Protein AF-A0A3M2LAG0-F1 (afdb_monomer_lite)

Foldseek 3Di:
DVVVVVVVVVVVVVVVVVVVVVVVVPPPPPPDDDDDDPDPPDPPVPPPPPPPVPVDDCVLPVVLVVQLVVLVVCVVVVVDDPVRSVVSNVVSVVVSPDDPPDPDPPPCVPPDDDDDD

Radius of gyration: 26.34 Å; chains: 1; bounding box: 87×48×48 Å

Organism: NCBI:txid2483361

Secondary structure (DSSP, 8-state):
-HHHHHHHHHHHHHHHHHHHHHHHHTS-----------PPS-----------GGGS-HHHHHHHHHHHHHHHHHHHTTSS-HHHHHHHHHHHHHHHSPPPPPPPPPTTTT-------

Structure (mmCIF, N/CA/C/O backbone):
data_AF-A0A3M2LAG0-F1
#
_entry.id   AF-A0A3M2LAG0-F1
#
loop_
_atom_site.group_PDB
_atom_site.id
_atom_site.type_symbol
_atom_site.label_atom_id
_atom_site.label_alt_id
_atom_site.label_comp_id
_atom_site.label_asym_id
_atom_site.label_entity_id
_atom_site.label_seq_id
_atom_site.pdbx_PDB_ins_code
_atom_site.Cartn_x
_atom_site.Cartn_y
_atom_site.Cartn_z
_atom_site.occupancy
_atom_site.B_iso_or_equiv
_atom_site.auth_seq_id
_atom_site.auth_comp_id
_atom_site.auth_asym_id
_atom_site.auth_atom_id
_atom_site.pdbx_PDB_model_num
ATOM 1 N N . MET A 1 1 ? -23.541 -17.381 -18.922 1.00 61.19 1 MET A N 1
ATOM 2 C CA . MET A 1 1 ? -22.104 -17.031 -18.934 1.00 61.19 1 MET A CA 1
ATOM 3 C C . MET A 1 1 ? -21.891 -15.524 -19.011 1.00 61.19 1 MET A C 1
ATOM 5 O O . MET A 1 1 ? -21.407 -14.968 -18.040 1.00 61.19 1 MET A O 1
ATOM 9 N N . SER A 1 2 ? -22.292 -14.823 -20.079 1.00 64.50 2 SER A N 1
ATOM 10 C CA . SER A 1 2 ? -22.088 -13.358 -20.162 1.00 64.50 2 SER A CA 1
ATOM 11 C C . SER A 1 2 ? -22.950 -12.547 -19.180 1.00 64.50 2 SER A C 1
ATOM 13 O O . SER A 1 2 ? -22.500 -11.534 -18.658 1.00 64.50 2 SER A O 1
ATOM 15 N N . LEU A 1 3 ? -24.169 -13.013 -18.886 1.00 73.75 3 LEU A N 1
ATOM 16 C CA . LEU A 1 3 ? -25.083 -12.377 -17.925 1.00 73.75 3 LEU A CA 1
ATOM 17 C C . LEU A 1 3 ? -24.572 -12.484 -16.477 1.00 73.75 3 LEU A C 1
ATOM 19 O O . LEU A 1 3 ? -24.681 -11.529 -15.716 1.00 73.75 3 LEU A O 1
ATOM 23 N N . ASP A 1 4 ? -23.930 -13.6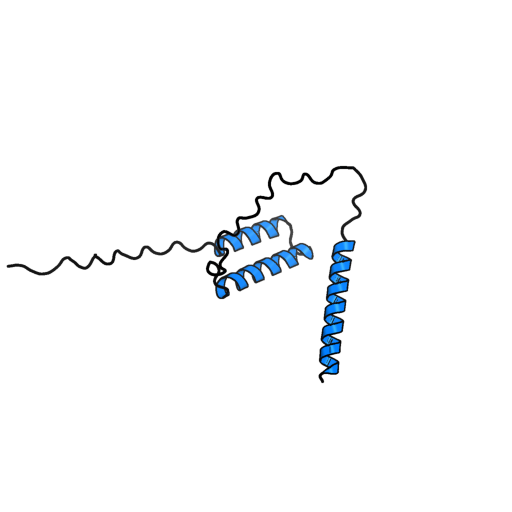03 -16.135 1.00 75.75 4 ASP A N 1
ATOM 24 C CA . ASP A 1 4 ? -23.331 -13.842 -14.817 1.00 75.75 4 ASP A CA 1
ATOM 25 C C . ASP A 1 4 ? -22.127 -12.922 -14.566 1.00 75.75 4 ASP A C 1
ATOM 27 O O . ASP A 1 4 ? -21.955 -12.392 -13.470 1.00 75.75 4 ASP A O 1
ATOM 31 N N . ILE A 1 5 ? -21.327 -12.673 -15.609 1.00 81.50 5 ILE A N 1
ATOM 32 C CA . ILE A 1 5 ? -20.179 -11.758 -15.558 1.00 81.50 5 ILE A CA 1
ATOM 33 C C . ILE A 1 5 ? -20.651 -10.310 -15.387 1.00 81.50 5 ILE A C 1
ATOM 35 O O . ILE A 1 5 ? -20.119 -9.588 -14.547 1.00 81.50 5 ILE A O 1
ATOM 39 N N . LEU A 1 6 ? -21.677 -9.883 -16.131 1.00 88.31 6 LEU A N 1
ATOM 40 C CA . LEU A 1 6 ? -22.241 -8.536 -15.986 1.00 88.31 6 LEU A CA 1
ATOM 41 C C . LEU A 1 6 ? -22.856 -8.320 -14.598 1.00 88.31 6 LEU A C 1
ATOM 43 O O . LEU A 1 6 ? -22.701 -7.245 -14.019 1.00 88.31 6 LEU A O 1
ATOM 47 N N . LEU A 1 7 ? -23.495 -9.349 -14.038 1.00 86.44 7 LEU A N 1
ATOM 48 C CA . LEU A 1 7 ? -24.066 -9.306 -12.694 1.00 86.44 7 LEU A CA 1
ATOM 49 C C . LEU A 1 7 ? -22.969 -9.222 -11.620 1.00 86.44 7 LEU A C 1
ATOM 51 O O . LEU A 1 7 ? -23.078 -8.413 -10.700 1.00 86.44 7 LEU A O 1
ATOM 55 N N . LEU A 1 8 ? -21.873 -9.969 -11.779 1.00 84.94 8 LEU A N 1
ATOM 56 C CA . LEU A 1 8 ? -20.688 -9.860 -10.922 1.00 84.94 8 LEU A CA 1
ATOM 57 C C . LEU A 1 8 ? -20.067 -8.458 -10.964 1.00 84.94 8 LEU A C 1
ATOM 59 O O . LEU A 1 8 ? -19.775 -7.889 -9.912 1.00 84.94 8 LEU A O 1
ATOM 63 N N . ILE A 1 9 ? -19.911 -7.875 -12.156 1.00 90.00 9 ILE A N 1
ATOM 64 C CA . ILE A 1 9 ? -19.359 -6.522 -12.323 1.00 90.00 9 ILE A CA 1
ATOM 65 C C . ILE A 1 9 ? -20.272 -5.482 -11.661 1.00 90.00 9 ILE A C 1
ATOM 67 O O . ILE A 1 9 ? -19.784 -4.612 -10.937 1.00 90.00 9 ILE A O 1
ATOM 71 N N . ALA A 1 10 ? -21.589 -5.587 -11.853 1.00 90.19 10 ALA A N 1
ATOM 72 C CA . ALA A 1 10 ? -22.556 -4.676 -11.246 1.00 90.19 10 ALA A CA 1
ATOM 73 C C . ALA A 1 10 ? -22.535 -4.755 -9.712 1.00 90.19 10 ALA A C 1
ATOM 75 O O . ALA A 1 10 ? -22.494 -3.721 -9.045 1.00 90.19 10 ALA A O 1
ATOM 76 N N . LEU A 1 11 ? -22.490 -5.963 -9.141 1.00 89.44 11 LEU A N 1
ATOM 77 C CA . LEU A 1 11 ? -22.397 -6.152 -7.690 1.00 89.44 11 LEU A CA 1
ATOM 78 C C . LEU A 1 11 ? -21.103 -5.571 -7.116 1.00 89.44 11 LEU A C 1
ATOM 80 O O . LEU A 1 11 ? -21.131 -4.926 -6.067 1.00 89.44 11 LEU A O 1
ATOM 84 N N . LEU A 1 12 ? -19.982 -5.749 -7.815 1.00 91.06 12 LEU A N 1
ATOM 85 C CA . LEU A 1 12 ? -18.687 -5.230 -7.384 1.00 91.06 12 LEU A CA 1
ATOM 86 C C . LEU A 1 12 ? -18.660 -3.695 -7.442 1.00 91.06 12 LEU A C 1
ATOM 88 O O . LEU A 1 12 ? -18.218 -3.051 -6.491 1.00 91.06 12 LEU A O 1
ATOM 92 N N . ALA A 1 13 ? -19.227 -3.096 -8.493 1.00 90.50 13 ALA A N 1
ATOM 93 C CA . ALA A 1 13 ? -19.378 -1.645 -8.605 1.00 90.50 13 ALA A CA 1
ATOM 94 C C . ALA A 1 13 ? -20.272 -1.064 -7.495 1.00 90.50 13 ALA A C 1
ATOM 96 O O . ALA A 1 13 ? -19.922 -0.046 -6.889 1.00 90.50 13 ALA A O 1
ATOM 97 N N . ILE A 1 14 ? -21.391 -1.724 -7.175 1.00 89.31 14 ILE A N 1
ATOM 98 C CA . ILE A 1 14 ? -22.292 -1.314 -6.088 1.00 89.31 14 ILE A CA 1
ATOM 99 C C . ILE A 1 14 ? -21.572 -1.400 -4.738 1.00 89.31 14 ILE A C 1
ATOM 101 O O . ILE A 1 14 ? -21.598 -0.436 -3.973 1.00 89.31 14 ILE A O 1
ATOM 105 N N . ALA A 1 15 ? -20.871 -2.503 -4.462 1.00 87.31 15 ALA A N 1
ATOM 106 C CA . ALA A 1 15 ? -20.126 -2.687 -3.219 1.00 87.31 15 ALA A CA 1
ATOM 107 C C . ALA A 1 15 ? -19.041 -1.613 -3.027 1.00 87.31 15 ALA A C 1
ATOM 109 O O . ALA A 1 15 ? -18.944 -1.014 -1.954 1.00 87.31 15 ALA A O 1
ATOM 110 N N . VAL A 1 16 ? -18.274 -1.305 -4.080 1.00 89.50 16 VAL A N 1
ATOM 111 C CA . VAL A 1 16 ? -17.255 -0.242 -4.058 1.00 89.50 16 VAL A CA 1
ATOM 112 C C . VAL A 1 16 ? -17.892 1.130 -3.836 1.00 89.50 16 VAL A C 1
ATOM 114 O O . VAL A 1 16 ? -17.385 1.925 -3.044 1.00 89.50 16 VAL A O 1
ATOM 117 N N . THR A 1 17 ? -19.017 1.412 -4.494 1.00 86.38 17 THR A N 1
ATOM 118 C CA . THR A 1 17 ? -19.716 2.699 -4.364 1.00 86.38 17 THR A CA 1
ATOM 119 C C . THR A 1 17 ? -20.243 2.899 -2.944 1.00 86.38 17 THR A C 1
ATOM 121 O O . THR A 1 17 ? -19.999 3.943 -2.336 1.00 86.38 17 THR A O 1
ATOM 124 N N . LEU A 1 18 ? -20.879 1.874 -2.368 1.00 87.00 18 LEU A N 1
ATOM 125 C CA . LEU A 1 18 ? -21.361 1.901 -0.987 1.00 87.00 18 LEU A CA 1
ATOM 126 C C . LEU A 1 18 ? -20.208 2.081 0.004 1.00 87.00 18 LEU A C 1
ATOM 128 O O . LEU A 1 18 ? -20.289 2.939 0.885 1.00 87.00 18 LEU A O 1
ATOM 132 N N . TRP A 1 19 ? -19.102 1.357 -0.183 1.00 84.56 19 TRP A N 1
ATOM 133 C CA . TRP A 1 19 ? -17.924 1.493 0.672 1.00 84.56 19 TRP A CA 1
ATOM 134 C C . TRP A 1 19 ? -17.339 2.912 0.633 1.00 84.56 19 TRP A C 1
ATOM 136 O O . TRP A 1 19 ? -17.089 3.499 1.686 1.00 84.56 19 TRP A O 1
ATOM 146 N N . ARG A 1 20 ? -17.220 3.524 -0.554 1.00 78.56 20 ARG A N 1
ATOM 147 C CA . ARG A 1 20 ? -16.760 4.920 -0.686 1.00 78.56 20 ARG A CA 1
ATOM 148 C C . ARG A 1 20 ? -17.683 5.901 0.034 1.00 78.56 20 ARG A C 1
ATOM 150 O O . ARG A 1 20 ? -17.191 6.777 0.741 1.00 78.56 20 ARG A O 1
ATOM 157 N N . THR A 1 21 ? -19.002 5.748 -0.096 1.00 74.00 21 THR A N 1
ATOM 158 C CA . THR A 1 21 ? -19.956 6.629 0.604 1.00 74.00 21 THR A CA 1
ATOM 159 C C . THR A 1 21 ? -19.905 6.461 2.123 1.00 74.00 21 THR A C 1
ATOM 161 O O . THR A 1 21 ? -19.953 7.454 2.845 1.00 74.00 21 THR A O 1
ATOM 164 N N . ALA A 1 22 ? -19.716 5.236 2.619 1.00 70.00 22 ALA A N 1
ATOM 165 C CA . ALA A 1 22 ? -19.595 4.959 4.047 1.00 70.00 22 ALA A CA 1
ATOM 166 C C . ALA A 1 22 ? -18.307 5.541 4.651 1.00 70.00 22 ALA A C 1
ATOM 168 O O . ALA A 1 22 ? -18.340 6.074 5.760 1.00 70.00 22 ALA A O 1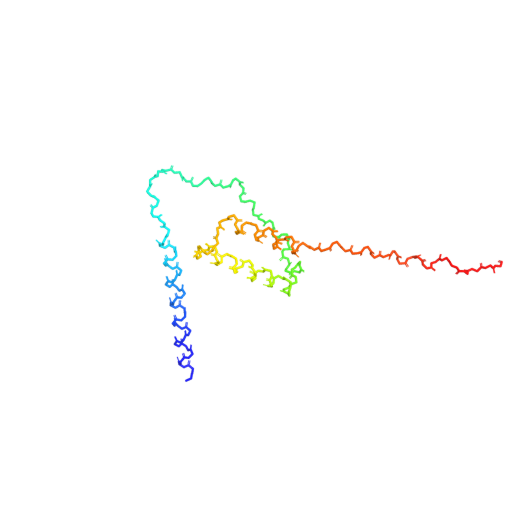
ATOM 169 N N . VAL A 1 23 ? -17.184 5.499 3.923 1.00 66.12 23 VAL A N 1
ATOM 170 C CA . VAL A 1 23 ? -15.914 6.114 4.352 1.00 66.12 23 VAL A CA 1
ATOM 171 C C . VAL A 1 23 ? -16.038 7.638 4.441 1.00 66.12 23 VAL A C 1
ATOM 173 O O . VAL A 1 23 ? -15.585 8.230 5.417 1.00 66.12 23 VAL A O 1
ATOM 176 N N . VAL A 1 24 ? -16.707 8.272 3.473 1.00 60.72 24 VAL A N 1
ATOM 177 C CA . VAL A 1 24 ? -16.955 9.726 3.490 1.00 60.72 24 VAL A CA 1
ATOM 178 C C . VAL A 1 24 ? -17.919 10.116 4.617 1.00 60.72 24 VAL A C 1
ATOM 180 O O . VAL A 1 24 ? -17.697 11.118 5.293 1.00 60.72 24 VAL A O 1
ATOM 183 N N . ALA A 1 25 ? -18.954 9.311 4.867 1.00 57.25 25 ALA A N 1
ATOM 184 C CA . ALA A 1 25 ? -19.927 9.554 5.935 1.00 57.25 25 ALA A CA 1
ATOM 185 C C . ALA A 1 25 ? -19.389 9.247 7.346 1.00 57.25 25 ALA A C 1
ATOM 187 O O . ALA A 1 25 ? -19.900 9.785 8.324 1.00 57.25 25 ALA A O 1
ATOM 188 N N . SER A 1 26 ? -18.348 8.416 7.462 1.00 52.50 26 SER A N 1
ATOM 189 C CA . SER A 1 26 ? -17.686 8.104 8.740 1.00 52.50 26 SER A CA 1
ATOM 190 C C . SER A 1 26 ? -16.711 9.195 9.197 1.00 52.50 26 SER A C 1
ATOM 192 O O . SER A 1 26 ? -16.091 9.060 10.253 1.00 52.50 26 SER A O 1
ATOM 194 N N . ALA A 1 27 ? -16.572 10.291 8.441 1.00 47.19 27 ALA A N 1
ATOM 195 C CA . ALA A 1 27 ? -15.916 11.487 8.943 1.00 47.19 27 ALA A CA 1
ATOM 196 C C . ALA A 1 27 ? -16.732 12.029 10.136 1.00 47.19 27 ALA A C 1
ATOM 198 O O . ALA A 1 27 ? -17.910 12.356 9.972 1.00 47.19 27 ALA A O 1
ATOM 199 N N . PRO A 1 28 ? -16.156 12.109 11.349 1.00 49.53 28 PRO A N 1
ATOM 200 C CA . PRO A 1 28 ? -16.905 12.513 12.531 1.00 49.53 28 PRO A CA 1
ATOM 201 C C . PRO A 1 28 ? -17.493 13.918 12.330 1.00 49.53 28 PRO A C 1
ATOM 203 O O . PRO A 1 28 ? -16.795 14.797 11.811 1.00 49.53 28 PRO A O 1
ATOM 206 N N . PRO A 1 29 ? -18.746 14.178 12.755 1.00 45.47 29 PRO A N 1
ATOM 207 C CA . PRO A 1 29 ? -19.324 15.509 12.666 1.00 45.47 29 PRO A CA 1
ATOM 208 C C . PRO A 1 29 ? -18.501 16.457 13.539 1.00 45.47 29 PRO A C 1
ATOM 210 O O . PRO A 1 29 ? -18.554 16.420 14.771 1.00 45.47 29 PRO A O 1
ATOM 213 N N . LYS A 1 30 ? -17.711 17.311 12.884 1.00 49.94 30 LYS A N 1
ATOM 214 C CA . LYS A 1 30 ? -16.888 18.335 13.522 1.00 49.94 30 LYS A CA 1
ATOM 215 C C . LYS A 1 30 ? -17.825 19.406 14.087 1.00 49.94 30 LYS A C 1
ATOM 217 O O . LYS A 1 30 ? -18.155 20.385 13.422 1.00 49.94 30 LYS A O 1
ATOM 222 N N . ARG A 1 31 ? -18.314 19.194 15.313 1.00 49.19 31 ARG A N 1
ATOM 223 C CA . ARG A 1 31 ? -19.037 20.217 16.075 1.00 49.19 31 ARG A CA 1
ATOM 224 C C . ARG A 1 31 ? -18.111 21.415 16.286 1.00 49.19 31 ARG A C 1
ATOM 226 O O . ARG A 1 31 ? -17.189 21.349 17.084 1.00 49.19 31 ARG A O 1
ATOM 233 N N . GLY A 1 32 ? -18.424 22.493 15.570 1.00 48.66 32 GLY A N 1
ATOM 234 C CA . GLY A 1 32 ? -18.271 23.879 16.004 1.00 48.66 32 GLY A CA 1
ATOM 235 C C . GLY A 1 32 ? -16.848 24.419 16.129 1.00 48.66 32 GLY A C 1
ATOM 236 O O . GLY A 1 32 ? -16.187 24.210 17.137 1.00 48.66 32 GLY A O 1
ATOM 237 N N . ARG A 1 33 ? -16.444 25.250 15.163 1.00 43.53 33 ARG A N 1
ATOM 238 C CA . ARG A 1 33 ? -16.260 26.713 15.313 1.00 43.53 33 ARG A CA 1
ATOM 239 C C . ARG A 1 33 ? -15.477 27.224 14.100 1.00 43.53 33 ARG A C 1
ATOM 241 O O . ARG A 1 33 ? -14.558 26.563 13.634 1.00 43.53 33 ARG A O 1
ATOM 248 N N . GLY A 1 34 ? -15.923 28.357 13.561 1.00 52.03 34 GLY A N 1
ATOM 249 C CA . GLY A 1 34 ? -15.496 28.913 12.281 1.00 52.03 34 GLY A CA 1
ATOM 250 C C . GLY A 1 34 ? -13.984 28.991 12.075 1.00 52.03 34 GLY A C 1
ATOM 251 O O . GLY A 1 34 ? -13.228 29.363 12.967 1.00 52.03 34 GLY A O 1
ATOM 252 N N . GLY A 1 35 ? -13.588 28.661 10.854 1.00 42.59 35 GLY A N 1
ATOM 253 C CA . GLY A 1 35 ? -12.241 28.797 10.335 1.00 42.59 35 GLY A CA 1
ATOM 254 C C . GLY A 1 35 ? -12.193 28.068 9.005 1.00 42.59 35 GLY A C 1
ATOM 255 O O . GLY A 1 35 ? -12.063 26.844 8.988 1.00 42.59 35 GLY A O 1
ATOM 256 N N . SER A 1 36 ? -12.362 28.798 7.899 1.00 50.09 36 SER A N 1
ATOM 257 C CA . SER A 1 36 ? -11.959 28.282 6.589 1.00 50.09 36 SER A CA 1
ATOM 258 C C . SER A 1 36 ? -10.543 27.715 6.713 1.00 50.09 36 SER A C 1
ATOM 260 O O . SER A 1 36 ? -9.715 28.342 7.383 1.00 50.09 36 SER A O 1
ATOM 262 N N . PRO A 1 37 ? -10.243 26.547 6.117 1.00 54.12 37 PRO A N 1
ATOM 263 C CA . PRO A 1 37 ? -8.866 26.084 6.058 1.00 54.12 37 PRO A CA 1
ATOM 264 C C . PRO A 1 37 ? -8.027 27.200 5.418 1.00 54.12 37 PRO A C 1
ATOM 266 O O . PRO A 1 37 ? -8.480 27.778 4.423 1.00 54.12 37 PRO A O 1
ATOM 269 N N . PRO A 1 38 ? -6.865 27.567 5.987 1.00 52.84 38 PRO A N 1
ATOM 270 C CA . PRO A 1 38 ? -5.982 28.522 5.340 1.00 52.84 38 PRO A CA 1
ATOM 271 C C . PRO A 1 38 ? -5.659 27.962 3.958 1.00 52.84 38 PRO A C 1
ATOM 273 O O . PRO A 1 38 ? -5.077 26.884 3.835 1.00 52.84 38 PRO A O 1
ATOM 276 N N . GLN A 1 39 ? -6.119 28.662 2.923 1.00 54.28 39 GLN A N 1
A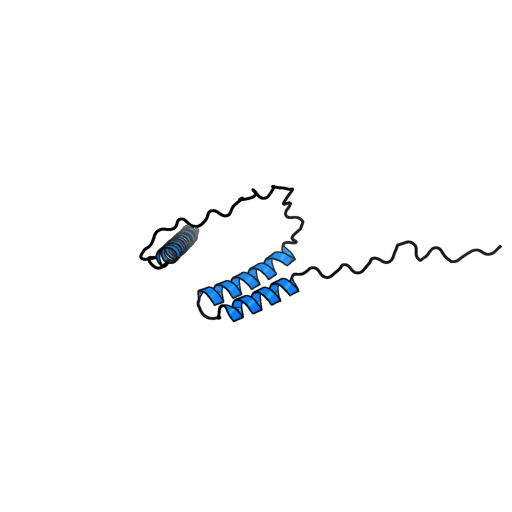TOM 277 C CA . GLN A 1 39 ? -5.726 28.387 1.553 1.00 54.28 39 GLN A CA 1
ATOM 278 C C . GLN A 1 39 ? -4.193 28.457 1.527 1.00 54.28 39 GLN A C 1
ATOM 280 O O . GLN A 1 39 ? -3.650 29.494 1.922 1.00 54.28 39 GLN A O 1
ATOM 285 N N . PRO A 1 40 ? -3.484 27.374 1.160 1.00 51.56 40 PRO A N 1
ATOM 286 C CA . PRO A 1 40 ? -2.034 27.418 1.092 1.00 51.56 40 PRO A CA 1
ATOM 287 C C . PRO A 1 40 ? -1.643 28.546 0.124 1.00 51.56 40 PRO A C 1
ATOM 289 O O . PRO A 1 40 ? -2.189 28.606 -0.985 1.00 51.56 40 PRO A O 1
ATOM 292 N N . PRO A 1 41 ? -0.784 29.492 0.542 1.00 46.53 41 PRO A N 1
ATOM 293 C CA . PRO A 1 41 ? -0.356 30.572 -0.328 1.00 46.53 41 PRO A CA 1
ATOM 294 C C . PRO A 1 41 ? 0.413 29.956 -1.493 1.00 46.53 41 PRO A C 1
ATOM 296 O O . PRO A 1 41 ? 1.437 29.313 -1.293 1.00 46.53 41 PRO A O 1
ATOM 299 N N . GLY A 1 42 ? -0.124 30.128 -2.699 1.00 47.28 42 GLY A N 1
ATOM 300 C CA . GLY A 1 42 ? 0.456 29.572 -3.911 1.00 47.28 42 GLY A CA 1
ATOM 301 C C . GLY A 1 42 ? 0.235 28.068 -4.013 1.00 47.28 42 GLY A C 1
ATOM 302 O O . GLY A 1 42 ? 1.134 27.272 -3.760 1.00 47.28 42 GLY A O 1
ATOM 303 N N . ALA A 1 43 ? -0.930 27.670 -4.525 1.00 48.28 43 ALA A N 1
ATOM 304 C CA . ALA A 1 43 ? -0.920 26.552 -5.453 1.00 48.28 43 ALA A CA 1
ATOM 305 C C . ALA A 1 43 ? -0.093 27.021 -6.657 1.00 48.28 43 ALA A C 1
ATOM 307 O O . ALA A 1 43 ? -0.633 27.558 -7.622 1.00 48.28 43 ALA A O 1
ATOM 308 N N . THR A 1 44 ? 1.233 26.912 -6.548 1.00 50.41 44 THR A N 1
ATOM 309 C CA . THR A 1 44 ? 2.101 26.822 -7.711 1.00 50.41 44 THR A CA 1
ATOM 310 C C . THR A 1 44 ? 1.471 25.711 -8.531 1.00 50.41 44 THR A C 1
ATOM 312 O O . THR A 1 44 ? 1.496 24.554 -8.111 1.00 50.41 44 THR A O 1
ATOM 315 N N . GLN A 1 45 ? 0.786 26.065 -9.623 1.00 51.88 45 GLN A N 1
ATOM 316 C CA . GLN A 1 45 ? 0.504 25.092 -10.665 1.00 51.88 45 GLN A CA 1
ATOM 317 C C . GLN A 1 45 ? 1.864 24.485 -10.952 1.00 51.88 45 GLN A C 1
ATOM 319 O O . GLN A 1 45 ? 2.762 25.214 -11.373 1.00 51.88 45 GLN A O 1
ATOM 324 N N . ALA A 1 46 ? 2.044 23.216 -10.573 1.00 55.66 46 ALA A N 1
ATOM 325 C CA . ALA A 1 46 ? 3.223 22.471 -10.949 1.00 55.66 46 ALA A CA 1
ATOM 326 C C . ALA A 1 46 ? 3.351 22.706 -12.448 1.00 55.66 46 ALA A C 1
ATOM 328 O O . ALA A 1 46 ? 2.414 22.412 -13.195 1.00 55.66 46 ALA A O 1
ATOM 329 N N . ALA A 1 47 ? 4.417 23.403 -12.835 1.00 52.09 47 ALA A N 1
ATOM 330 C CA . ALA A 1 47 ? 4.712 23.598 -14.229 1.00 52.09 47 ALA A CA 1
ATOM 331 C C . ALA A 1 47 ? 4.722 22.193 -14.824 1.00 52.09 47 ALA A C 1
ATOM 333 O O . ALA A 1 47 ? 5.335 21.281 -14.263 1.00 52.09 47 ALA A O 1
ATOM 334 N N . ASP A 1 48 ? 3.939 22.007 -15.879 1.00 53.53 48 ASP A N 1
ATOM 335 C CA . ASP A 1 48 ? 3.860 20.766 -16.642 1.00 53.53 48 ASP A CA 1
ATOM 336 C C . ASP A 1 48 ? 5.155 20.663 -17.471 1.00 53.53 48 ASP A C 1
ATOM 338 O O . ASP A 1 48 ? 5.157 20.625 -18.701 1.00 53.53 48 ASP A O 1
ATOM 342 N N . ASP A 1 49 ? 6.290 20.742 -16.771 1.00 48.12 49 ASP A N 1
ATOM 343 C CA . ASP A 1 49 ? 7.648 20.696 -17.284 1.00 48.12 49 ASP A CA 1
ATOM 344 C C . ASP A 1 49 ? 7.929 19.236 -17.612 1.00 48.12 49 ASP A C 1
ATOM 346 O O . ASP A 1 49 ? 8.622 18.538 -16.879 1.00 48.12 49 ASP A O 1
ATOM 350 N N . GLY A 1 50 ? 7.289 18.746 -18.674 1.00 47.31 50 GLY A N 1
ATOM 351 C CA . GLY A 1 50 ? 7.548 17.432 -19.241 1.00 47.31 50 GLY A CA 1
ATOM 352 C C . GLY A 1 50 ? 7.567 16.323 -18.194 1.00 47.31 50 GLY A C 1
ATOM 353 O O . GLY A 1 50 ? 8.587 15.659 -18.042 1.00 47.31 50 GLY A O 1
ATOM 354 N N . PHE A 1 51 ? 6.447 16.091 -17.495 1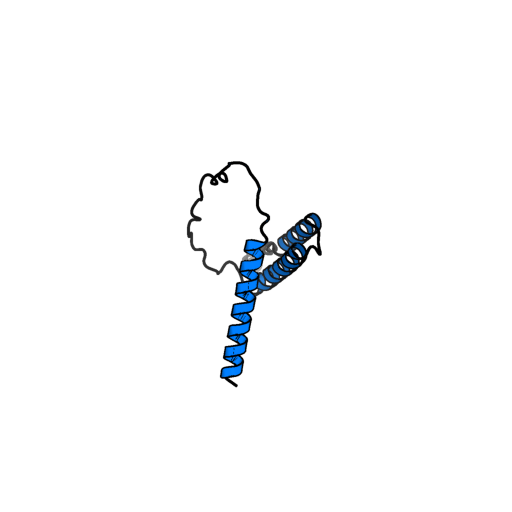.00 46.81 51 PHE A N 1
ATOM 355 C CA . PHE A 1 51 ? 6.251 14.875 -16.697 1.00 46.81 51 PHE A CA 1
ATOM 356 C C . PHE A 1 51 ? 6.109 13.671 -17.653 1.00 46.81 51 PHE A C 1
ATOM 358 O O . PHE A 1 51 ? 5.061 13.039 -17.766 1.00 46.81 51 PHE A O 1
ATOM 365 N N . THR A 1 52 ? 7.140 13.374 -18.437 1.00 51.50 52 THR A N 1
ATOM 366 C CA . THR A 1 52 ? 7.232 12.173 -19.262 1.00 51.50 52 THR A CA 1
ATOM 367 C C . THR A 1 52 ? 7.424 11.016 -18.300 1.00 51.50 52 THR A C 1
ATOM 369 O O . THR A 1 52 ? 8.341 11.030 -17.495 1.00 51.50 52 THR A O 1
ATOM 372 N N . ALA A 1 53 ?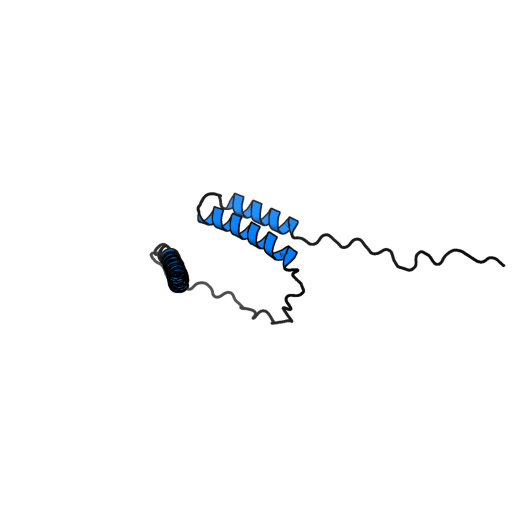 6.565 9.998 -18.328 1.00 52.50 53 ALA A N 1
ATOM 373 C CA . ALA A 1 53 ? 6.625 8.827 -17.440 1.00 52.50 53 ALA A CA 1
ATOM 374 C C . ALA A 1 53 ? 7.924 7.977 -17.559 1.00 52.50 53 ALA A C 1
ATOM 376 O O . ALA A 1 53 ? 7.971 6.854 -17.073 1.00 52.50 53 ALA A O 1
ATOM 377 N N . GLU A 1 54 ? 8.981 8.503 -18.184 1.00 52.38 54 GLU A N 1
ATOM 378 C CA . GLU A 1 54 ? 10.273 7.862 -18.446 1.00 52.38 54 GLU A CA 1
ATOM 379 C C . GLU A 1 54 ? 11.204 7.777 -17.224 1.00 52.38 54 GLU A C 1
ATOM 381 O O . GLU A 1 54 ? 11.992 6.844 -17.119 1.00 52.38 54 GLU A O 1
ATOM 386 N N . TRP A 1 55 ? 11.078 8.688 -16.259 1.00 54.81 55 TRP A N 1
ATOM 387 C CA . TRP A 1 55 ? 11.752 8.646 -14.950 1.00 54.81 55 TRP A CA 1
ATOM 388 C C . TRP A 1 55 ? 11.422 7.452 -14.061 1.00 54.81 55 TRP A C 1
ATOM 390 O O . TRP A 1 55 ? 12.100 7.236 -13.056 1.00 54.81 55 TRP A O 1
ATOM 400 N N . ALA A 1 56 ? 10.376 6.699 -14.378 1.00 60.50 56 ALA A N 1
ATOM 401 C CA . ALA A 1 56 ? 9.845 5.724 -13.458 1.00 60.50 56 ALA A CA 1
ATOM 402 C C . ALA A 1 56 ? 9.616 4.411 -14.222 1.00 60.50 56 ALA A C 1
ATOM 404 O O . ALA A 1 56 ? 8.623 4.230 -14.923 1.00 60.50 56 ALA A O 1
ATOM 405 N N . ASP A 1 57 ? 10.587 3.500 -14.117 1.00 66.38 57 ASP A N 1
ATOM 406 C CA . ASP A 1 57 ? 10.477 2.143 -14.651 1.00 66.38 57 ASP A CA 1
ATOM 407 C C . ASP A 1 57 ? 9.282 1.447 -13.972 1.00 66.38 57 ASP A C 1
ATOM 409 O O . ASP A 1 57 ? 9.325 1.227 -12.756 1.00 66.38 57 ASP A O 1
ATOM 413 N N . PRO A 1 58 ? 8.212 1.083 -14.706 1.00 67.31 58 PRO A N 1
ATOM 414 C CA . PRO A 1 58 ? 7.031 0.456 -14.120 1.00 67.31 58 PRO A CA 1
ATOM 415 C C . PRO A 1 58 ? 7.375 -0.793 -13.302 1.00 67.31 58 PRO A C 1
ATOM 417 O O . PRO A 1 58 ? 6.737 -1.059 -12.283 1.00 67.31 58 PRO A O 1
ATOM 420 N N . VAL A 1 59 ? 8.411 -1.538 -13.701 1.00 71.88 59 VAL A N 1
ATOM 421 C CA . VAL A 1 59 ? 8.872 -2.737 -12.986 1.00 71.88 59 VAL A CA 1
ATOM 422 C C . VAL A 1 59 ? 9.396 -2.392 -11.588 1.00 71.88 59 VAL A C 1
ATOM 424 O O . VAL A 1 59 ? 9.295 -3.213 -10.679 1.00 71.88 59 VAL A O 1
ATOM 427 N N . GLN A 1 60 ? 9.895 -1.172 -11.386 1.00 67.44 60 GLN A N 1
ATOM 428 C CA . GLN A 1 60 ? 10.431 -0.692 -10.112 1.00 67.44 60 GLN A CA 1
ATOM 429 C C . GLN A 1 60 ? 9.390 0.069 -9.278 1.00 67.44 60 GLN A C 1
ATOM 431 O O . GLN A 1 60 ? 9.367 -0.077 -8.055 1.00 67.44 60 GLN A O 1
ATOM 436 N N . ILE A 1 61 ? 8.486 0.825 -9.911 1.00 73.94 61 ILE A N 1
ATOM 437 C CA . ILE A 1 61 ? 7.449 1.592 -9.196 1.00 73.94 61 ILE A CA 1
ATOM 438 C C . ILE A 1 61 ? 6.407 0.673 -8.563 1.00 73.94 61 ILE A C 1
ATOM 440 O O . ILE A 1 61 ? 6.037 0.859 -7.403 1.00 73.94 61 ILE A O 1
ATOM 444 N N . TRP A 1 62 ? 5.883 -0.294 -9.325 1.00 78.81 62 TRP A N 1
ATOM 445 C CA . TRP A 1 62 ? 4.717 -1.064 -8.887 1.00 78.81 62 TRP A CA 1
ATOM 446 C C . TRP A 1 62 ? 4.965 -1.865 -7.604 1.00 78.81 62 TRP A C 1
ATOM 448 O O . TRP A 1 62 ? 4.098 -1.835 -6.728 1.00 78.81 62 TRP A O 1
ATOM 458 N N . PRO A 1 63 ? 6.128 -2.520 -7.419 1.00 81.06 63 PRO A N 1
ATOM 459 C CA . PRO A 1 63 ? 6.444 -3.183 -6.157 1.00 81.06 63 PRO A CA 1
ATOM 460 C C . PRO A 1 63 ? 6.530 -2.220 -4.966 1.00 81.06 63 PRO A C 1
ATOM 462 O O . PRO A 1 63 ? 6.059 -2.553 -3.877 1.00 81.06 63 PRO A O 1
ATOM 465 N N . ALA A 1 64 ? 7.100 -1.026 -5.160 1.00 80.19 64 ALA A N 1
ATOM 466 C CA . ALA A 1 64 ? 7.209 -0.017 -4.107 1.00 80.19 64 ALA A CA 1
ATOM 467 C C . ALA A 1 64 ? 5.827 0.519 -3.700 1.00 80.19 64 ALA A C 1
ATOM 469 O O . ALA A 1 64 ? 5.504 0.583 -2.513 1.00 80.19 64 ALA A O 1
ATOM 470 N N . LEU A 1 65 ? 4.973 0.808 -4.684 1.00 84.88 65 LEU A N 1
ATOM 471 C CA . LEU A 1 65 ? 3.616 1.297 -4.455 1.00 84.88 65 LEU A CA 1
ATOM 472 C C . LEU A 1 65 ? 2.718 0.238 -3.789 1.00 84.88 65 LEU A C 1
ATOM 474 O O . LEU A 1 65 ? 1.908 0.556 -2.918 1.00 84.88 65 LEU A O 1
ATOM 478 N N . ASP A 1 66 ? 2.861 -1.036 -4.163 1.00 88.81 66 ASP A N 1
ATOM 479 C CA . ASP A 1 66 ? 2.148 -2.144 -3.513 1.00 88.81 66 ASP A CA 1
ATOM 480 C C . ASP A 1 66 ? 2.557 -2.294 -2.037 1.00 88.81 66 ASP A C 1
ATOM 482 O O . ASP A 1 66 ? 1.707 -2.488 -1.160 1.00 88.81 66 ASP A O 1
ATOM 486 N N . ALA A 1 67 ? 3.851 -2.145 -1.735 1.00 88.00 67 ALA A N 1
ATOM 487 C CA . ALA A 1 67 ? 4.347 -2.161 -0.362 1.00 88.00 67 ALA A CA 1
ATOM 488 C C . ALA A 1 67 ? 3.775 -1.001 0.472 1.00 88.00 67 ALA A C 1
ATOM 490 O O . ALA A 1 67 ? 3.287 -1.234 1.583 1.00 88.00 67 ALA A O 1
ATOM 491 N N . GLU A 1 68 ? 3.754 0.221 -0.068 1.00 90.56 68 GLU A N 1
ATOM 492 C CA . GLU A 1 68 ? 3.147 1.384 0.591 1.00 90.56 68 GLU A CA 1
ATOM 493 C C . GLU A 1 68 ? 1.647 1.171 0.856 1.00 90.56 68 GLU A C 1
ATOM 495 O O . GLU A 1 68 ? 1.175 1.359 1.983 1.00 90.56 68 GLU A O 1
ATOM 500 N N . ASN A 1 69 ? 0.900 0.685 -0.141 1.00 92.06 69 ASN A N 1
ATOM 501 C CA . ASN A 1 69 ? -0.540 0.446 -0.023 1.00 92.06 69 ASN A CA 1
ATOM 502 C C . ASN A 1 69 ? -0.887 -0.564 1.080 1.00 92.06 69 ASN A C 1
ATOM 504 O O . ASN A 1 69 ? -1.868 -0.380 1.808 1.00 92.06 69 ASN A O 1
ATOM 508 N N . LYS A 1 70 ? -0.079 -1.616 1.261 1.00 93.50 70 LYS A N 1
ATOM 509 C CA . LYS A 1 70 ? -0.274 -2.596 2.346 1.00 93.50 70 LYS A CA 1
ATOM 510 C C . LYS A 1 70 ? -0.090 -1.967 3.724 1.00 93.50 70 LYS A C 1
ATOM 512 O O . LYS A 1 70 ? -0.883 -2.229 4.634 1.00 93.50 70 LYS A O 1
ATOM 517 N N . VAL A 1 71 ? 0.927 -1.123 3.874 1.00 91.19 71 VAL A N 1
ATOM 518 C CA . VAL A 1 71 ? 1.233 -0.418 5.127 1.00 91.19 71 VAL A CA 1
ATOM 519 C C . VAL A 1 71 ? 0.138 0.609 5.442 1.00 91.19 71 VAL A C 1
ATOM 521 O O . VAL A 1 71 ? -0.350 0.671 6.575 1.00 91.19 71 VAL A O 1
ATOM 524 N N . LEU A 1 72 ? -0.352 1.330 4.431 1.00 92.06 72 LEU A N 1
ATOM 525 C CA . LEU A 1 72 ? -1.488 2.242 4.563 1.00 92.06 72 LEU A CA 1
ATOM 526 C C . LEU A 1 72 ? -2.777 1.504 4.960 1.00 92.06 72 LEU A C 1
ATOM 528 O O . LEU A 1 72 ? -3.482 1.933 5.877 1.00 92.06 72 LEU A O 1
ATOM 532 N N . ALA A 1 73 ? -3.066 0.358 4.340 1.00 94.81 73 ALA A N 1
ATOM 533 C CA . ALA A 1 73 ? -4.224 -0.463 4.689 1.00 94.81 73 ALA A CA 1
ATOM 534 C C . ALA A 1 73 ? -4.149 -0.983 6.137 1.00 94.81 73 ALA A C 1
ATOM 536 O O . ALA A 1 73 ? -5.150 -0.979 6.862 1.00 94.81 73 ALA A O 1
ATOM 537 N N . ALA A 1 74 ? -2.963 -1.392 6.601 1.00 92.06 74 ALA A N 1
ATOM 538 C CA . ALA A 1 74 ? -2.746 -1.772 7.996 1.00 92.06 74 ALA A CA 1
ATOM 539 C C . ALA A 1 74 ? -3.000 -0.596 8.956 1.00 92.06 74 ALA A C 1
ATOM 541 O O . ALA A 1 74 ? -3.630 -0.779 10.001 1.00 92.06 74 ALA A O 1
ATOM 542 N N . ARG A 1 75 ? -2.595 0.623 8.581 1.00 93.19 75 ARG A N 1
ATOM 543 C CA . ARG A 1 75 ? -2.843 1.833 9.378 1.00 93.19 75 ARG A CA 1
ATOM 544 C C . ARG A 1 75 ? -4.322 2.211 9.427 1.00 93.19 75 ARG A C 1
ATOM 546 O O . ARG A 1 75 ? -4.811 2.578 10.499 1.00 93.19 75 ARG A O 1
ATOM 553 N N . MET A 1 76 ? -5.029 2.121 8.299 1.00 94.00 76 MET A N 1
ATOM 554 C CA . MET A 1 76 ? -6.464 2.424 8.212 1.00 94.00 76 MET A CA 1
ATOM 555 C C . MET A 1 76 ? -7.322 1.424 8.986 1.00 94.00 76 MET A C 1
ATOM 557 O O . MET A 1 76 ? -8.338 1.799 9.561 1.00 94.00 76 MET A O 1
ATOM 561 N N . THR A 1 77 ? -6.885 0.168 9.056 1.00 95.44 77 THR A N 1
ATOM 562 C CA . THR A 1 77 ? -7.546 -0.880 9.851 1.00 95.44 77 THR A CA 1
ATOM 563 C C . THR A 1 77 ? -7.122 -0.887 11.322 1.00 95.44 77 THR A C 1
ATOM 565 O O . THR A 1 77 ? -7.581 -1.734 12.082 1.00 95.44 77 THR A O 1
ATOM 568 N N . GLY A 1 78 ? -6.255 0.044 11.737 1.00 91.31 78 GLY A N 1
ATOM 569 C CA . GLY A 1 78 ? -5.795 0.169 13.121 1.00 91.31 78 GLY A CA 1
ATOM 570 C C . GLY A 1 78 ? -4.856 -0.946 13.587 1.00 91.31 78 GLY A C 1
ATOM 571 O O . GLY A 1 78 ? -4.613 -1.056 14.783 1.00 91.31 78 GLY A O 1
ATOM 572 N N . ARG A 1 79 ? -4.318 -1.766 12.671 1.00 94.12 79 ARG A N 1
ATOM 573 C CA . ARG A 1 79 ? -3.378 -2.851 13.007 1.00 94.12 79 ARG A CA 1
ATOM 574 C C . ARG A 1 79 ? -1.978 -2.358 13.357 1.00 94.12 79 ARG A C 1
ATOM 576 O O . ARG A 1 79 ? -1.237 -3.101 13.984 1.00 94.12 79 ARG A O 1
ATOM 583 N N . ILE A 1 80 ? -1.625 -1.147 12.928 1.00 92.81 80 ILE A N 1
ATOM 584 C CA . ILE A 1 80 ? -0.347 -0.502 13.241 1.00 92.81 80 ILE A CA 1
ATOM 585 C C . ILE A 1 80 ? -0.570 0.924 13.738 1.00 92.81 80 ILE A C 1
ATOM 587 O O . ILE A 1 80 ? -1.516 1.612 13.328 1.00 92.81 80 ILE A O 1
ATOM 591 N N . SER A 1 81 ? 0.324 1.375 14.611 1.00 94.62 81 SER A N 1
ATOM 592 C CA . SER A 1 81 ? 0.331 2.739 15.130 1.00 94.62 81 SER A CA 1
ATOM 593 C C . SER A 1 81 ? 0.817 3.750 14.082 1.00 94.62 81 SER A C 1
ATOM 595 O O . SER A 1 81 ? 1.390 3.406 13.048 1.00 94.62 81 SER A O 1
ATOM 597 N N . ALA A 1 82 ? 0.606 5.042 14.349 1.00 90.25 82 ALA A N 1
ATOM 598 C CA . ALA A 1 82 ? 1.137 6.102 13.489 1.00 90.25 82 ALA A CA 1
ATOM 599 C C . ALA A 1 82 ? 2.678 6.134 13.473 1.00 90.25 82 ALA A C 1
ATOM 601 O O . ALA A 1 82 ? 3.264 6.428 12.435 1.00 90.25 82 ALA A O 1
ATOM 602 N N . ALA A 1 83 ? 3.324 5.802 14.596 1.00 91.94 83 ALA A N 1
ATOM 603 C CA . ALA A 1 83 ? 4.782 5.750 14.694 1.00 91.94 83 ALA A CA 1
ATOM 604 C C . ALA A 1 83 ? 5.361 4.584 13.877 1.00 91.94 83 ALA A C 1
ATOM 606 O O . ALA A 1 83 ? 6.312 4.769 13.123 1.00 91.94 83 ALA A O 1
ATOM 607 N N . GLU A 1 84 ? 4.738 3.404 13.959 1.00 89.56 84 GLU A N 1
ATOM 608 C CA . GLU A 1 84 ? 5.117 2.232 13.155 1.00 89.56 84 GLU A CA 1
ATOM 609 C C . GLU A 1 84 ? 4.928 2.484 11.659 1.00 89.56 84 GLU A C 1
ATOM 611 O O . GLU A 1 84 ? 5.792 2.136 10.855 1.00 89.56 84 GLU A O 1
ATOM 616 N N . TYR A 1 85 ? 3.831 3.147 11.284 1.00 91.19 85 TYR A N 1
ATOM 617 C CA . TYR A 1 85 ? 3.601 3.581 9.911 1.00 91.19 85 TYR A CA 1
ATOM 618 C C . TYR A 1 85 ? 4.738 4.485 9.410 1.00 91.19 85 TYR A C 1
ATOM 620 O O . TYR A 1 85 ? 5.335 4.198 8.375 1.00 91.19 85 TYR A O 1
ATOM 628 N N . GLN A 1 86 ? 5.091 5.536 10.161 1.00 91.88 86 GLN A N 1
ATOM 629 C CA . GLN A 1 86 ? 6.158 6.463 9.765 1.00 91.88 86 GLN A CA 1
ATOM 630 C C . GLN A 1 86 ? 7.524 5.783 9.647 1.00 91.88 86 GLN A C 1
ATOM 632 O O . GLN A 1 86 ? 8.245 6.031 8.679 1.00 91.88 86 GLN A O 1
ATOM 637 N N . ALA A 1 87 ? 7.868 4.906 10.592 1.00 92.12 87 ALA A N 1
ATOM 638 C CA . ALA A 1 87 ? 9.114 4.148 10.539 1.00 92.12 87 ALA A CA 1
ATOM 639 C C . ALA A 1 87 ? 9.177 3.259 9.285 1.00 92.12 87 ALA A C 1
ATOM 641 O O . ALA A 1 87 ? 10.186 3.251 8.582 1.00 92.12 87 ALA A O 1
ATOM 642 N N . THR A 1 88 ? 8.075 2.573 8.968 1.00 89.19 88 THR A N 1
ATOM 643 C CA . THR A 1 88 ? 7.998 1.651 7.826 1.00 89.19 88 THR A CA 1
ATOM 644 C C . THR A 1 88 ? 8.070 2.386 6.486 1.00 89.19 88 THR A C 1
ATOM 646 O O . THR A 1 88 ? 8.796 1.959 5.594 1.00 89.19 88 THR A O 1
ATOM 649 N N . ILE A 1 89 ? 7.371 3.517 6.347 1.00 89.19 89 ILE A N 1
ATOM 650 C CA . ILE A 1 89 ? 7.426 4.340 5.129 1.00 89.19 89 ILE A CA 1
ATOM 651 C C . ILE A 1 89 ? 8.817 4.952 4.929 1.00 89.19 89 ILE A C 1
ATOM 653 O O . ILE A 1 89 ? 9.321 4.973 3.810 1.00 89.19 89 ILE A O 1
ATOM 657 N N . THR A 1 90 ? 9.472 5.397 6.005 1.00 90.25 90 THR A N 1
ATOM 658 C CA . THR A 1 90 ? 10.836 5.951 5.931 1.00 90.25 90 THR A CA 1
ATOM 659 C C . THR A 1 90 ? 11.846 4.905 5.459 1.00 90.25 90 THR A C 1
ATOM 661 O O . THR A 1 90 ? 12.731 5.202 4.657 1.00 90.25 90 THR A O 1
ATOM 664 N N . ASP A 1 91 ? 11.721 3.672 5.947 1.00 87.81 91 ASP A N 1
ATOM 665 C CA . ASP A 1 91 ? 12.568 2.563 5.517 1.00 87.81 91 ASP A CA 1
ATOM 666 C C . ASP A 1 91 ? 12.301 2.164 4.057 1.00 87.81 91 ASP A C 1
ATOM 668 O O . ASP A 1 91 ? 13.245 1.947 3.299 1.00 87.81 91 ASP A O 1
ATOM 672 N N . LEU A 1 92 ? 11.032 2.142 3.635 1.00 86.31 92 LEU A N 1
ATOM 673 C CA . LEU A 1 92 ? 10.658 1.874 2.246 1.00 86.31 92 LEU A CA 1
ATOM 674 C C . LEU A 1 92 ? 11.247 2.922 1.293 1.00 86.31 92 LEU A C 1
ATOM 676 O O . LEU A 1 92 ? 11.887 2.553 0.313 1.00 86.31 92 LEU A O 1
ATOM 680 N N . ALA A 1 93 ? 11.109 4.209 1.624 1.00 85.38 93 ALA A N 1
ATOM 681 C CA . ALA A 1 93 ? 11.655 5.307 0.830 1.00 85.38 93 ALA A CA 1
ATOM 682 C C . ALA A 1 93 ? 13.175 5.177 0.645 1.00 85.38 93 ALA A C 1
ATOM 684 O O . ALA A 1 93 ? 13.670 5.277 -0.472 1.00 85.38 93 ALA A O 1
ATOM 685 N N . ARG A 1 94 ? 13.906 4.838 1.715 1.00 82.38 94 ARG A N 1
ATOM 686 C CA . ARG A 1 94 ? 15.362 4.632 1.653 1.00 82.38 94 ARG A CA 1
ATOM 687 C C . ARG A 1 94 ? 15.767 3.499 0.708 1.00 82.38 94 ARG A C 1
ATOM 689 O O . ARG A 1 94 ? 16.822 3.562 0.090 1.00 82.38 94 ARG A O 1
ATOM 696 N N . ARG A 1 95 ? 14.968 2.434 0.613 1.00 78.25 95 ARG A N 1
ATOM 697 C CA . ARG A 1 95 ? 15.247 1.312 -0.304 1.00 78.25 95 ARG A CA 1
ATOM 698 C C . ARG A 1 95 ? 14.972 1.670 -1.761 1.00 78.25 95 ARG A C 1
ATOM 700 O O . ARG A 1 95 ? 15.530 1.029 -2.645 1.00 78.25 95 ARG A O 1
ATOM 707 N N . CYS A 1 96 ? 14.104 2.650 -1.987 1.00 73.06 96 CYS A N 1
ATOM 708 C CA . CYS A 1 96 ? 13.774 3.166 -3.308 1.00 73.06 96 CYS A CA 1
ATOM 709 C C . CYS A 1 96 ? 14.752 4.246 -3.791 1.00 73.06 96 CYS A C 1
ATOM 711 O O . CYS A 1 96 ? 14.679 4.614 -4.962 1.00 73.06 96 CYS A O 1
ATOM 713 N N . ASP A 1 97 ? 15.668 4.731 -2.943 1.00 74.56 97 ASP A N 1
ATOM 714 C CA . ASP A 1 97 ? 16.705 5.661 -3.385 1.00 74.56 97 ASP A CA 1
ATOM 715 C C . ASP A 1 97 ? 17.611 4.983 -4.431 1.00 74.56 97 ASP A C 1
ATOM 717 O O . ASP A 1 97 ? 18.164 3.903 -4.175 1.00 74.56 97 ASP A O 1
ATOM 721 N N . PRO A 1 98 ? 17.796 5.596 -5.615 1.00 64.25 98 PRO A N 1
ATOM 722 C CA . PRO A 1 98 ? 18.649 5.038 -6.648 1.00 64.25 98 PRO A CA 1
ATOM 723 C C . PRO A 1 98 ? 20.083 4.949 -6.129 1.00 64.25 98 PRO A C 1
ATOM 725 O O . PRO A 1 98 ? 20.672 5.931 -5.669 1.00 64.25 98 PRO A O 1
ATOM 728 N N . LYS A 1 99 ? 20.668 3.750 -6.205 1.00 66.25 99 LYS A N 1
ATOM 729 C CA . LYS A 1 99 ? 22.069 3.547 -5.836 1.00 66.25 99 LYS A CA 1
ATOM 730 C C . LYS A 1 99 ? 22.939 4.433 -6.742 1.00 66.25 99 LYS A C 1
ATOM 732 O O . LYS A 1 99 ? 22.714 4.416 -7.953 1.00 66.25 99 LYS A O 1
ATOM 737 N N . PRO A 1 100 ? 23.926 5.174 -6.199 1.00 60.41 100 PRO A N 1
ATOM 738 C CA . PRO A 1 100 ? 24.817 5.987 -7.016 1.00 60.41 100 PRO A CA 1
ATOM 739 C C . PRO A 1 100 ? 25.396 5.137 -8.143 1.00 60.41 100 PRO A C 1
ATOM 741 O O . PRO A 1 100 ? 25.891 4.033 -7.886 1.00 60.41 100 PRO A O 1
ATOM 744 N N . ALA A 1 101 ? 25.300 5.631 -9.378 1.00 60.81 101 ALA A N 1
ATOM 745 C CA . ALA A 1 101 ? 25.907 4.970 -10.520 1.00 60.81 101 ALA A CA 1
ATOM 746 C C . ALA A 1 101 ? 27.393 4.744 -10.213 1.00 60.81 101 ALA A C 1
ATOM 748 O O . ALA A 1 101 ? 28.102 5.673 -9.820 1.00 60.81 101 ALA A O 1
ATOM 749 N N . VAL A 1 102 ? 27.853 3.497 -10.347 1.00 62.81 102 VAL A N 1
ATOM 750 C CA . VAL A 1 102 ? 29.285 3.187 -10.305 1.00 62.81 102 VAL A CA 1
ATOM 751 C C . VAL A 1 102 ? 29.942 4.051 -11.384 1.00 62.81 102 VAL A C 1
ATOM 753 O O . VAL A 1 102 ? 29.486 3.981 -12.528 1.00 62.81 102 VAL A O 1
ATOM 756 N N . PRO A 1 103 ? 30.950 4.883 -11.055 1.00 65.19 103 PRO A N 1
ATOM 757 C CA . PRO A 1 103 ? 31.639 5.684 -12.054 1.00 65.19 103 PRO A CA 1
ATOM 758 C C . PRO A 1 103 ? 32.117 4.769 -13.179 1.00 65.19 103 PRO A C 1
ATOM 760 O O . PRO A 1 103 ? 32.867 3.824 -12.932 1.00 65.19 103 PRO A O 1
ATOM 763 N N . HIS A 1 104 ? 31.639 5.015 -14.399 1.00 51.78 104 HIS A N 1
ATOM 764 C CA . HIS A 1 104 ? 32.194 4.375 -15.582 1.00 51.78 104 HIS A CA 1
ATOM 765 C C . HIS A 1 104 ? 33.674 4.779 -15.631 1.00 51.78 104 HIS A C 1
ATOM 767 O O . HIS A 1 104 ? 33.946 5.986 -15.622 1.00 51.78 104 HIS A O 1
ATOM 773 N N . PRO A 1 105 ? 34.630 3.832 -15.580 1.00 61.25 105 PRO A N 1
ATOM 774 C CA . PRO A 1 105 ? 36.028 4.193 -15.743 1.00 61.25 105 PRO A CA 1
ATOM 775 C C . PRO A 1 105 ? 36.167 4.924 -17.087 1.00 61.25 105 PRO A C 1
ATOM 777 O O . PRO A 1 105 ? 35.516 4.515 -18.053 1.00 61.25 105 PRO A O 1
ATOM 780 N N . PRO A 1 106 ? 36.929 6.030 -17.149 1.00 63.88 106 PRO A N 1
ATOM 781 C CA . PRO A 1 106 ? 37.107 6.767 -18.393 1.00 63.88 106 PRO A CA 1
ATOM 782 C C . PRO A 1 106 ? 37.600 5.801 -19.472 1.00 63.88 106 PRO A C 1
ATOM 784 O O . PRO A 1 106 ? 38.498 4.996 -19.217 1.00 63.88 106 PRO A O 1
ATOM 787 N N . ALA A 1 107 ? 37.004 5.885 -20.663 1.00 61.47 107 ALA A N 1
ATOM 788 C CA . ALA A 1 107 ? 37.256 5.016 -21.817 1.00 61.47 107 ALA A CA 1
ATOM 789 C C . ALA A 1 107 ? 38.681 5.152 -22.401 1.00 61.47 107 ALA A C 1
ATOM 791 O O . ALA A 1 107 ? 38.972 4.636 -23.477 1.00 61.47 107 ALA A O 1
ATOM 792 N N . ASP A 1 108 ? 39.574 5.823 -21.677 1.00 56.28 108 ASP A N 1
ATOM 793 C CA . ASP A 1 108 ? 40.835 6.351 -22.178 1.00 56.28 108 ASP A CA 1
ATOM 794 C C . ASP A 1 108 ? 42.042 5.706 -21.466 1.00 56.28 108 ASP A C 1
ATOM 796 O O . ASP A 1 108 ? 43.187 6.050 -21.747 1.00 56.28 108 ASP A O 1
ATOM 800 N N . ALA A 1 109 ? 41.814 4.766 -20.537 1.00 55.44 109 ALA A N 1
ATOM 801 C CA . ALA A 1 109 ? 42.874 4.164 -19.721 1.00 55.44 109 ALA A CA 1
ATOM 802 C C . ALA A 1 109 ? 43.755 3.125 -20.450 1.00 55.44 109 ALA A C 1
ATOM 804 O O . ALA A 1 109 ? 44.708 2.640 -19.848 1.00 55.44 109 ALA A O 1
ATOM 805 N N . ASP A 1 110 ? 43.490 2.826 -21.728 1.00 49.50 110 ASP A N 1
ATOM 806 C CA . ASP A 1 110 ? 44.280 1.870 -22.527 1.00 49.50 110 ASP A CA 1
ATOM 807 C C . ASP A 1 110 ? 45.252 2.534 -23.525 1.00 49.50 110 ASP A C 1
ATOM 809 O O . ASP A 1 110 ? 45.936 1.847 -24.281 1.00 49.50 110 ASP A O 1
ATOM 813 N N . ALA A 1 111 ? 45.384 3.864 -23.530 1.00 55.34 111 ALA A N 1
ATOM 814 C CA . ALA A 1 111 ? 46.339 4.554 -24.403 1.00 55.34 111 ALA A CA 1
ATOM 815 C C . ALA A 1 111 ? 47.694 4.791 -23.713 1.00 55.34 111 ALA A C 1
ATOM 817 O O . ALA A 1 111 ? 48.148 5.926 -23.581 1.00 55.34 111 ALA A O 1
ATOM 818 N N . SER A 1 112 ? 48.345 3.736 -23.225 1.00 57.69 112 SER A N 1
ATOM 819 C CA . SER A 1 112 ? 49.754 3.797 -22.806 1.00 57.69 112 SER A CA 1
ATOM 820 C C . SER A 1 112 ? 50.397 2.413 -22.845 1.00 57.69 112 SER A C 1
ATOM 822 O O . SER A 1 112 ? 50.706 1.861 -21.798 1.00 57.69 112 SER A O 1
ATOM 824 N N . ASP A 1 113 ? 50.616 1.860 -24.039 1.00 54.94 113 ASP A N 1
ATOM 825 C CA . ASP A 1 113 ? 51.823 1.072 -24.311 1.00 54.94 113 ASP A CA 1
ATOM 826 C C . ASP A 1 113 ? 52.000 0.851 -25.821 1.00 54.94 113 ASP A C 1
ATOM 828 O O . ASP A 1 113 ? 51.024 0.737 -26.562 1.00 54.94 113 ASP A O 1
ATOM 832 N N . THR A 1 114 ? 53.254 0.734 -26.250 1.00 51.06 114 THR A N 1
ATOM 833 C CA . THR A 1 114 ? 53.766 0.652 -27.634 1.00 51.06 114 THR A CA 1
ATOM 834 C C . THR A 1 114 ? 53.805 2.023 -28.343 1.00 51.06 114 THR A C 1
ATOM 836 O O . THR A 1 114 ? 52.794 2.686 -28.516 1.00 51.06 114 THR A O 1
ATOM 839 N N . ASP A 1 115 ? 54.947 2.580 -28.740 1.00 48.12 115 ASP A N 1
ATOM 840 C CA . ASP A 1 115 ? 56.100 1.909 -29.325 1.00 48.12 115 ASP A CA 1
ATOM 841 C C . ASP A 1 115 ? 57.392 2.714 -29.112 1.00 48.12 115 ASP A C 1
ATOM 843 O O . ASP A 1 115 ? 57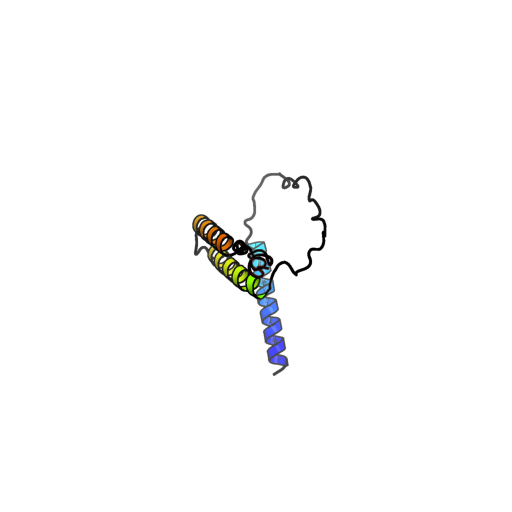.420 3.945 -29.166 1.00 48.12 115 ASP A O 1
ATOM 847 N N . VAL A 1 116 ? 58.455 1.962 -28.853 1.00 49.69 116 VAL A N 1
ATOM 848 C CA . VAL A 1 116 ? 59.859 2.364 -28.876 1.00 49.69 116 VAL A CA 1
ATOM 849 C C . VAL A 1 116 ? 60.305 2.267 -30.326 1.00 49.69 116 VAL A C 1
ATOM 851 O O . VAL A 1 116 ? 60.292 1.161 -30.844 1.00 49.69 116 VAL A O 1
ATOM 854 N N . THR A 1 117 ? 60.777 3.347 -30.951 1.00 52.16 117 THR A N 1
ATOM 855 C CA . THR A 1 117 ? 62.015 3.368 -31.765 1.00 52.16 117 THR A CA 1
ATOM 856 C C . THR A 1 117 ? 62.451 4.808 -32.022 1.00 52.16 117 THR A C 1
ATOM 858 O O . THR A 1 117 ? 61.615 5.610 -32.490 1.00 52.16 117 THR A O 1
#

Sequence (117 aa):
MSLDILLLIALLAIAVTLWRTAVVASAPPKRGRGGSPPQPPGATQAADDGFTAEWADPVQIWPALDAENKVLAARMTGRISAAEYQATITDLARRCDPKPAVPHPPADADASDTDVT

pLDDT: mean 70.46, std 17.3, range [42.59, 95.44]